Protein AF-A0A7J4U6Y7-F1 (afdb_monomer)

pLDDT: mean 73.58, std 12.71, range [45.5, 94.44]

Structure (mmCIF, N/CA/C/O backbone):
data_AF-A0A7J4U6Y7-F1
#
_entry.id   AF-A0A7J4U6Y7-F1
#
loop_
_atom_site.group_PDB
_atom_site.id
_atom_site.type_symbol
_atom_site.label_atom_id
_atom_site.label_alt_id
_atom_site.label_comp_id
_atom_site.label_asym_id
_atom_site.label_entity_id
_atom_site.label_seq_id
_atom_site.pdbx_PDB_ins_code
_atom_site.Cartn_x
_atom_site.Cartn_y
_atom_site.Cartn_z
_atom_site.occupancy
_atom_site.B_iso_or_equiv
_atom_site.auth_seq_id
_atom_site.auth_comp_id
_atom_site.auth_asym_id
_atom_site.auth_atom_id
_atom_site.pdbx_PDB_model_num
ATOM 1 N N . MET A 1 1 ? -15.737 12.801 11.213 1.00 45.50 1 MET A N 1
ATOM 2 C CA . MET A 1 1 ? -15.424 12.890 9.763 1.00 45.50 1 MET A CA 1
ATOM 3 C C . MET A 1 1 ? -13.942 12.679 9.428 1.00 45.50 1 MET A C 1
ATOM 5 O O . MET A 1 1 ? -13.662 11.810 8.612 1.00 45.50 1 MET A O 1
ATOM 9 N N . ALA A 1 2 ? -12.988 13.369 10.074 1.00 49.12 2 ALA A N 1
ATOM 10 C CA . ALA A 1 2 ? -11.548 13.256 9.760 1.00 49.12 2 ALA A CA 1
ATOM 11 C C . ALA A 1 2 ? -10.949 11.831 9.882 1.00 49.12 2 ALA A C 1
ATOM 13 O O . ALA A 1 2 ? -10.079 11.453 9.102 1.00 49.12 2 ALA A O 1
ATOM 14 N N . SER A 1 3 ? -11.456 11.006 10.810 1.00 60.56 3 SER A N 1
ATOM 15 C CA . SER A 1 3 ? -11.038 9.601 11.003 1.00 60.56 3 SER A CA 1
ATOM 16 C C . SER A 1 3 ? -11.216 8.729 9.747 1.00 60.56 3 SER A C 1
ATOM 18 O O . SER A 1 3 ? -10.324 7.954 9.399 1.00 60.56 3 SER A O 1
ATOM 20 N N . ASN A 1 4 ? -12.329 8.898 9.021 1.00 64.69 4 ASN A N 1
ATOM 21 C CA . ASN A 1 4 ? -12.654 8.066 7.857 1.00 64.69 4 ASN A CA 1
ATOM 22 C C . ASN A 1 4 ? -11.811 8.429 6.629 1.00 64.69 4 ASN A C 1
ATOM 24 O O . ASN A 1 4 ? -11.489 7.553 5.833 1.00 64.69 4 ASN A O 1
ATOM 28 N N . ILE A 1 5 ? -11.434 9.703 6.483 1.00 68.62 5 ILE A N 1
ATOM 29 C CA . ILE A 1 5 ? -10.586 10.170 5.378 1.00 68.62 5 ILE A CA 1
ATOM 30 C C . ILE A 1 5 ? -9.176 9.607 5.539 1.00 68.62 5 ILE A C 1
ATOM 32 O O . ILE A 1 5 ? -8.665 8.978 4.618 1.00 68.62 5 ILE A O 1
ATOM 36 N N . ILE A 1 6 ? -8.588 9.748 6.732 1.00 65.12 6 ILE A N 1
ATOM 37 C CA . ILE A 1 6 ? -7.242 9.237 7.018 1.00 65.12 6 ILE A CA 1
ATOM 38 C C . ILE A 1 6 ? -7.180 7.733 6.738 1.00 65.12 6 ILE A C 1
ATOM 40 O O . ILE A 1 6 ? -6.278 7.281 6.045 1.00 65.12 6 ILE A O 1
ATOM 44 N N . LYS A 1 7 ? -8.166 6.958 7.203 1.00 67.12 7 LYS A N 1
ATOM 45 C CA . LYS A 1 7 ? -8.183 5.499 7.018 1.00 67.12 7 LYS A CA 1
ATOM 46 C C . LYS A 1 7 ? -8.365 5.075 5.547 1.00 67.12 7 LYS A C 1
ATOM 48 O O . LYS A 1 7 ? -7.683 4.149 5.118 1.00 67.12 7 LYS A O 1
ATOM 53 N N . LYS A 1 8 ? -9.183 5.778 4.747 1.00 73.50 8 LYS A N 1
ATOM 54 C CA . LYS A 1 8 ? -9.271 5.559 3.284 1.00 73.50 8 LYS A CA 1
ATOM 55 C C . LYS A 1 8 ? -7.947 5.857 2.581 1.00 73.50 8 LYS A C 1
ATOM 57 O O . LYS A 1 8 ? -7.522 5.077 1.733 1.00 73.50 8 LYS A O 1
ATOM 62 N N . PHE 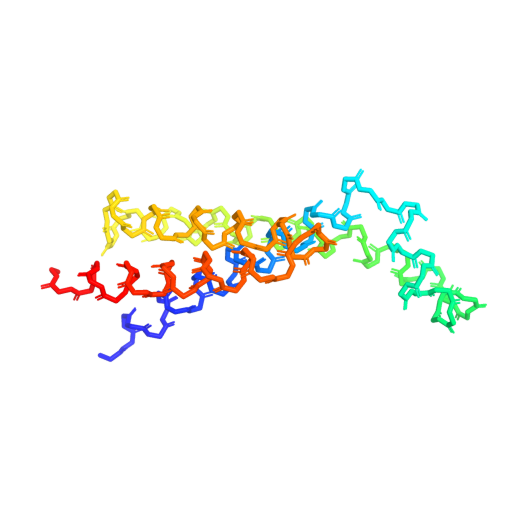A 1 9 ? -7.279 6.941 2.978 1.00 75.25 9 PHE A N 1
ATOM 63 C CA . PHE A 1 9 ? -5.951 7.270 2.472 1.00 75.25 9 PHE A CA 1
ATOM 64 C C . PHE A 1 9 ? -4.946 6.162 2.769 1.00 75.25 9 PHE A C 1
ATOM 66 O O . PHE A 1 9 ? -4.204 5.792 1.871 1.00 75.25 9 PHE A O 1
ATOM 73 N N . VAL A 1 10 ? -4.938 5.574 3.971 1.00 73.25 10 VAL A N 1
ATOM 74 C CA . VAL A 1 10 ? -3.976 4.498 4.262 1.00 73.25 10 VAL A CA 1
ATOM 75 C C . VAL A 1 10 ? -4.259 3.215 3.481 1.00 73.25 10 VAL A C 1
ATOM 77 O O . VAL A 1 10 ? -3.312 2.561 3.066 1.00 73.25 10 VAL A O 1
ATOM 80 N N . ILE A 1 11 ? -5.523 2.854 3.234 1.00 82.12 11 ILE A N 1
ATOM 81 C CA . ILE A 1 11 ? -5.848 1.717 2.348 1.00 82.12 11 ILE A CA 1
ATOM 82 C C . ILE A 1 11 ? -5.316 1.990 0.936 1.00 82.12 11 ILE A C 1
ATOM 84 O O . ILE A 1 11 ? -4.666 1.129 0.347 1.00 82.12 11 ILE A O 1
ATOM 88 N N . GLY A 1 12 ? -5.516 3.212 0.431 1.00 83.25 12 GLY A N 1
ATOM 89 C CA . GLY A 1 12 ? -4.933 3.657 -0.834 1.00 83.25 12 GLY A CA 1
ATOM 90 C C . GLY A 1 12 ? -3.403 3.608 -0.833 1.00 83.25 12 GLY A C 1
ATOM 91 O O . GLY A 1 12 ? -2.813 3.099 -1.779 1.00 83.25 12 GLY A O 1
ATOM 92 N N . PHE A 1 13 ? -2.749 4.052 0.244 1.00 80.94 13 PHE A N 1
ATOM 93 C CA . PHE A 1 13 ? -1.296 3.939 0.392 1.00 80.94 13 PHE A CA 1
ATOM 94 C C . PHE A 1 13 ? -0.838 2.480 0.423 1.00 80.94 13 PHE A C 1
ATOM 96 O O . PHE A 1 13 ? 0.128 2.154 -0.256 1.00 80.94 13 PHE A O 1
ATOM 103 N N . GLY A 1 14 ? -1.531 1.588 1.136 1.00 83.69 14 GLY A N 1
ATOM 104 C CA . GLY A 1 14 ? -1.239 0.153 1.128 1.00 83.69 14 GLY A CA 1
ATOM 105 C C . GLY A 1 14 ? -1.234 -0.400 -0.296 1.00 83.69 14 GLY A C 1
ATOM 106 O O . GLY A 1 14 ? -0.242 -0.981 -0.725 1.00 83.69 14 GLY A O 1
ATOM 107 N N . PHE A 1 15 ? -2.288 -0.111 -1.060 1.00 87.88 15 PHE A N 1
ATOM 108 C CA . PHE A 1 15 ? -2.394 -0.489 -2.469 1.00 87.88 15 PHE A CA 1
ATOM 109 C C . PHE A 1 15 ? -1.276 0.089 -3.343 1.00 87.88 15 PHE A C 1
ATOM 111 O O . PHE A 1 15 ? -0.622 -0.659 -4.065 1.00 87.88 15 PHE A O 1
ATOM 118 N N . LEU A 1 16 ? -0.992 1.388 -3.237 1.00 85.00 16 LEU A N 1
ATOM 119 C CA . LEU A 1 16 ? 0.083 2.029 -4.001 1.00 85.00 16 LEU A CA 1
ATOM 120 C C . LEU A 1 16 ? 1.462 1.433 -3.687 1.00 85.00 16 LEU A C 1
ATOM 122 O O . LEU A 1 16 ? 2.270 1.279 -4.597 1.00 85.00 16 LEU A O 1
ATOM 126 N N . ASN A 1 17 ? 1.727 1.035 -2.439 1.00 82.12 17 ASN A N 1
ATOM 127 C CA . ASN A 1 17 ? 2.969 0.328 -2.102 1.00 82.12 17 ASN A CA 1
ATOM 128 C C . ASN A 1 17 ? 3.022 -1.066 -2.701 1.00 82.12 17 ASN A C 1
ATOM 130 O O . ASN A 1 17 ? 4.089 -1.496 -3.118 1.00 82.12 17 ASN A O 1
ATOM 134 N N . GLY A 1 18 ? 1.887 -1.761 -2.746 1.00 83.00 18 GLY A N 1
ATOM 135 C CA . GLY A 1 18 ? 1.788 -3.040 -3.431 1.00 83.00 18 GLY A CA 1
ATOM 136 C C . GLY A 1 18 ? 2.163 -2.909 -4.904 1.00 83.00 18 GLY A C 1
ATOM 137 O O . GLY A 1 18 ? 3.004 -3.659 -5.387 1.00 83.00 18 GLY A O 1
ATOM 138 N N . ILE A 1 19 ? 1.598 -1.911 -5.595 1.00 83.06 19 ILE A N 1
ATOM 139 C CA . ILE A 1 19 ? 1.931 -1.610 -6.998 1.00 83.06 19 ILE A CA 1
ATOM 140 C C . ILE A 1 19 ? 3.427 -1.341 -7.134 1.00 83.06 19 ILE A C 1
ATOM 142 O O . ILE A 1 19 ? 4.093 -1.897 -8.001 1.00 83.06 19 ILE A O 1
ATOM 146 N N . TRP A 1 20 ? 3.961 -0.499 -6.254 1.00 77.50 20 TRP A N 1
ATOM 147 C CA . TRP A 1 20 ? 5.359 -0.111 -6.303 1.00 77.50 20 TRP A CA 1
ATOM 148 C C . TRP A 1 20 ? 6.313 -1.287 -6.039 1.00 77.50 20 TRP A C 1
ATOM 150 O O . TRP A 1 20 ? 7.365 -1.390 -6.667 1.00 77.50 20 TRP A O 1
ATOM 160 N N . LEU A 1 21 ? 5.932 -2.209 -5.151 1.00 80.56 21 LEU A N 1
ATOM 161 C CA . LEU A 1 21 ? 6.651 -3.456 -4.903 1.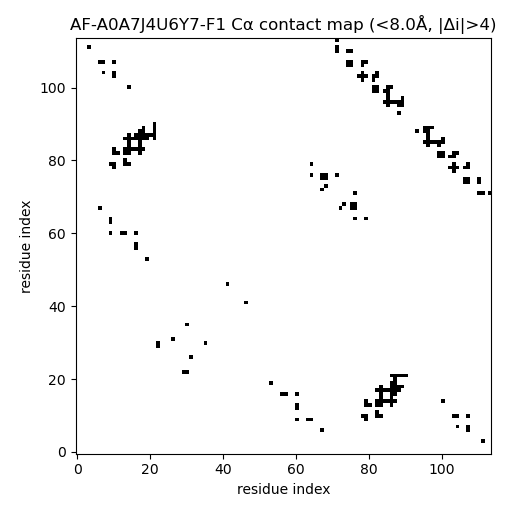00 80.56 21 LEU A CA 1
ATOM 162 C C . LEU A 1 21 ? 6.607 -4.385 -6.122 1.00 80.56 21 LEU A C 1
ATOM 164 O O . LEU A 1 21 ? 7.636 -4.957 -6.469 1.00 80.56 21 LEU A O 1
ATOM 168 N N . ALA A 1 22 ? 5.455 -4.525 -6.782 1.00 76.81 22 ALA A N 1
ATOM 169 C CA . ALA A 1 22 ? 5.350 -5.343 -7.989 1.00 76.81 22 ALA A CA 1
ATOM 170 C C . ALA A 1 22 ? 6.301 -4.844 -9.090 1.00 76.81 22 ALA A C 1
ATOM 172 O O . ALA A 1 22 ? 7.103 -5.627 -9.597 1.00 76.81 22 ALA A O 1
ATOM 173 N N . ILE A 1 23 ? 6.321 -3.526 -9.318 1.00 73.44 23 ILE A N 1
ATOM 174 C CA . ILE A 1 23 ? 7.254 -2.873 -10.250 1.00 73.44 23 ILE A CA 1
ATOM 175 C C . ILE A 1 23 ? 8.715 -3.112 -9.831 1.00 73.44 23 ILE A C 1
ATOM 177 O O . ILE A 1 23 ? 9.584 -3.314 -10.676 1.00 73.44 23 ILE A O 1
ATOM 181 N N . GLY A 1 24 ? 9.008 -3.081 -8.527 1.00 66.19 24 GLY A N 1
ATOM 182 C CA . GLY A 1 24 ? 10.361 -3.261 -7.995 1.00 66.19 24 GLY A CA 1
ATOM 183 C C . GLY A 1 24 ? 10.892 -4.700 -8.031 1.00 66.19 24 GLY A C 1
ATOM 184 O O . GLY A 1 24 ? 12.103 -4.881 -8.119 1.00 66.19 24 GLY A O 1
ATOM 185 N N . ILE A 1 25 ? 10.024 -5.717 -7.961 1.00 64.38 25 ILE A N 1
ATOM 186 C CA . ILE A 1 25 ? 10.415 -7.142 -7.974 1.00 64.38 25 ILE A CA 1
ATOM 187 C C . ILE A 1 25 ? 10.682 -7.644 -9.400 1.00 64.38 25 ILE A C 1
ATOM 189 O O . ILE A 1 25 ? 11.542 -8.503 -9.591 1.00 64.38 25 ILE A O 1
ATOM 193 N N . SER A 1 26 ? 9.974 -7.123 -10.404 1.00 57.59 26 SER A N 1
ATOM 194 C CA . SER A 1 26 ? 10.162 -7.508 -11.812 1.00 57.59 26 SER A CA 1
ATOM 195 C C . SER A 1 26 ? 10.313 -6.280 -12.719 1.00 57.59 26 SER A C 1
ATOM 197 O O . SER A 1 26 ? 9.503 -6.063 -13.622 1.00 57.59 26 SER A O 1
ATOM 199 N N . PRO A 1 27 ? 11.368 -5.468 -12.504 1.00 56.56 27 PRO A N 1
ATOM 200 C CA . PRO A 1 27 ? 11.549 -4.212 -13.220 1.00 56.56 27 PRO A CA 1
ATOM 201 C C . PRO A 1 27 ? 11.732 -4.425 -14.726 1.00 56.56 27 PRO A C 1
ATOM 203 O O . PRO A 1 27 ? 11.267 -3.623 -15.524 1.00 56.56 27 PRO A O 1
ATOM 206 N N . GLU A 1 28 ? 12.380 -5.508 -15.144 1.00 53.91 28 GLU A N 1
ATOM 207 C CA . GLU A 1 28 ? 12.828 -5.681 -16.530 1.00 53.91 28 GLU A CA 1
ATOM 208 C C . GLU A 1 28 ? 11.680 -5.936 -17.519 1.00 53.91 28 GLU A C 1
ATOM 210 O O . GLU A 1 28 ? 11.699 -5.392 -18.618 1.00 53.91 28 GLU A O 1
ATOM 215 N N . GLU A 1 29 ? 10.631 -6.672 -17.147 1.00 55.91 29 GLU A N 1
ATOM 216 C CA . GLU A 1 29 ? 9.503 -6.928 -18.059 1.00 55.91 29 GLU A CA 1
ATOM 217 C C . GLU A 1 29 ? 8.413 -5.845 -17.990 1.00 55.91 29 GLU A C 1
ATOM 219 O O . GLU A 1 29 ? 7.759 -5.547 -18.996 1.00 55.91 29 GLU A O 1
ATOM 224 N N . GLU A 1 30 ? 8.232 -5.218 -16.823 1.00 58.06 30 GLU A N 1
ATOM 225 C CA . GLU A 1 30 ? 7.142 -4.265 -16.573 1.00 58.06 30 GLU A CA 1
ATOM 226 C C . GLU A 1 30 ? 7.544 -2.812 -16.876 1.00 58.06 30 GLU A C 1
ATOM 228 O O . GLU A 1 30 ? 6.763 -2.063 -17.472 1.00 58.06 30 GLU A O 1
ATOM 233 N N . ILE A 1 31 ? 8.786 -2.413 -16.562 1.00 53.97 31 ILE A N 1
ATOM 234 C CA . ILE A 1 31 ? 9.289 -1.061 -16.852 1.00 53.97 31 ILE A CA 1
ATOM 235 C C . ILE A 1 31 ? 9.517 -0.879 -18.350 1.00 53.97 31 ILE A C 1
ATOM 237 O O . ILE A 1 31 ? 9.213 0.180 -18.896 1.00 53.97 31 ILE A O 1
ATOM 241 N N . ILE A 1 32 ? 10.005 -1.911 -19.040 1.00 51.84 32 ILE A N 1
ATOM 242 C CA . ILE A 1 32 ? 10.277 -1.826 -20.476 1.00 51.84 32 ILE A CA 1
ATOM 243 C C . ILE A 1 32 ? 8.968 -1.666 -21.259 1.00 51.84 32 ILE A C 1
ATOM 245 O O . ILE A 1 32 ? 8.908 -0.802 -22.122 1.00 51.84 32 ILE A O 1
ATOM 249 N N . LYS A 1 33 ? 7.881 -2.374 -20.926 1.00 58.78 33 LYS A N 1
ATOM 250 C CA . LYS A 1 33 ? 6.596 -2.218 -21.642 1.00 58.78 33 LYS A CA 1
ATOM 251 C C . LYS A 1 33 ? 5.852 -0.921 -21.324 1.00 58.78 33 LYS A C 1
ATOM 253 O O . LYS A 1 33 ? 5.239 -0.349 -22.221 1.00 58.78 33 LYS A O 1
ATOM 258 N N . PHE A 1 34 ? 5.872 -0.464 -20.070 1.00 56.97 34 PHE A N 1
ATOM 259 C CA . PHE A 1 34 ? 5.102 0.718 -19.663 1.00 56.97 34 PHE A CA 1
ATOM 260 C C . PHE A 1 34 ? 5.870 2.027 -19.865 1.00 56.97 34 PHE A C 1
ATOM 262 O O . PHE A 1 34 ? 5.281 3.068 -20.148 1.00 56.97 34 PHE A O 1
ATOM 269 N N . LEU A 1 35 ? 7.195 1.983 -19.724 1.00 53.31 35 LEU A N 1
ATOM 270 C CA . LEU A 1 35 ? 8.029 3.172 -19.698 1.00 53.31 35 LEU A CA 1
ATOM 271 C C . LEU A 1 35 ? 9.088 3.223 -20.811 1.00 53.31 35 LEU A C 1
ATOM 273 O O . LEU A 1 35 ? 9.778 4.232 -20.861 1.00 53.31 35 LEU A O 1
ATOM 277 N N . GLN A 1 36 ? 9.215 2.265 -21.746 1.00 53.25 36 GLN A N 1
ATOM 278 C CA . GLN A 1 36 ? 10.101 2.432 -22.925 1.00 53.25 36 GLN A CA 1
ATOM 279 C C . GLN A 1 36 ? 9.954 3.784 -23.641 1.00 53.25 36 GLN A C 1
ATOM 281 O O . GLN A 1 36 ? 10.978 4.433 -23.858 1.00 53.25 36 GLN A O 1
ATOM 286 N N . PRO A 1 37 ? 8.735 4.253 -23.986 1.00 57.22 37 PRO A N 1
ATOM 287 C CA . PRO A 1 37 ? 8.587 5.532 -24.683 1.00 57.22 37 PRO A CA 1
ATOM 288 C C . PRO A 1 37 ? 8.860 6.745 -23.778 1.00 57.22 37 PRO A C 1
ATOM 290 O O . PRO A 1 37 ? 9.062 7.850 -24.274 1.00 57.22 37 PRO A O 1
ATOM 293 N N . ILE A 1 38 ? 8.879 6.553 -22.455 1.00 56.34 38 ILE A N 1
ATOM 294 C CA . ILE A 1 38 ? 9.126 7.605 -21.463 1.00 56.34 38 ILE A CA 1
ATOM 295 C C . ILE A 1 38 ? 10.627 7.654 -21.115 1.00 56.34 38 ILE A C 1
ATOM 297 O O . ILE A 1 38 ? 11.214 8.731 -21.077 1.00 56.34 38 ILE A O 1
ATOM 301 N N . PHE A 1 39 ? 11.280 6.501 -20.927 1.00 53.88 39 PHE A N 1
ATOM 302 C CA . PHE A 1 39 ? 12.685 6.372 -20.526 1.00 53.88 39 PHE A CA 1
ATOM 303 C C . PHE A 1 39 ? 13.692 6.647 -21.631 1.00 53.88 39 PHE A C 1
ATOM 305 O O . PHE A 1 39 ? 14.813 7.033 -21.303 1.00 53.88 39 PHE A O 1
ATOM 312 N N . SER A 1 40 ? 13.320 6.531 -22.909 1.00 57.38 40 SER A N 1
ATOM 313 C CA . SER A 1 40 ? 14.219 6.907 -24.008 1.00 57.38 40 SER A CA 1
ATOM 314 C C . SER A 1 40 ? 14.625 8.389 -23.971 1.00 57.38 40 SER A C 1
ATOM 316 O O . SER A 1 40 ? 15.619 8.754 -24.586 1.00 57.38 40 SER A O 1
ATOM 318 N N . ASN A 1 41 ? 13.902 9.223 -23.207 1.00 58.09 41 ASN A N 1
ATOM 319 C CA . ASN A 1 41 ? 14.168 10.653 -23.021 1.00 58.09 41 ASN A CA 1
ATOM 320 C C . ASN A 1 41 ? 14.502 11.047 -21.566 1.00 58.09 41 ASN A C 1
ATOM 322 O O . ASN A 1 41 ? 14.554 12.235 -21.242 1.00 58.09 41 ASN A O 1
ATOM 326 N N . ILE A 1 42 ? 14.702 10.086 -20.656 1.00 58.22 42 ILE A N 1
ATOM 327 C CA . ILE A 1 42 ? 14.806 10.385 -19.223 1.00 58.22 42 ILE A CA 1
ATOM 328 C C . ILE A 1 42 ? 16.218 10.833 -18.812 1.00 58.22 42 ILE A C 1
ATOM 330 O O . ILE A 1 42 ? 17.185 10.075 -18.811 1.00 58.22 42 ILE A O 1
ATOM 334 N N . HIS A 1 43 ? 16.293 12.097 -18.392 1.00 62.97 43 HIS A N 1
ATOM 335 C CA . HIS A 1 43 ? 17.453 12.752 -17.788 1.00 62.97 43 HIS A CA 1
ATOM 336 C C . HIS A 1 43 ? 17.850 12.097 -16.445 1.00 62.97 43 HIS A C 1
ATOM 338 O O . HIS A 1 43 ? 16.988 11.642 -15.693 1.00 62.97 43 HIS A O 1
ATOM 344 N N . SER A 1 44 ? 19.146 12.110 -16.100 1.00 65.38 44 SER A N 1
ATOM 345 C CA . SER A 1 44 ? 19.744 11.467 -14.903 1.00 65.38 44 SER A CA 1
ATOM 346 C C . SER A 1 44 ? 18.973 11.689 -13.582 1.00 65.38 44 SER A C 1
ATOM 348 O O . SER A 1 44 ? 18.870 10.792 -12.749 1.00 65.38 44 SER A O 1
ATOM 350 N N . VAL A 1 45 ? 18.337 12.852 -13.422 1.00 63.66 45 VAL A N 1
ATOM 351 C CA . VAL A 1 45 ? 17.543 13.233 -12.238 1.00 63.66 45 VAL A CA 1
ATOM 352 C C . VAL A 1 45 ? 16.330 12.320 -12.002 1.00 63.66 45 VAL A C 1
ATOM 354 O O . VAL A 1 45 ? 16.022 11.982 -10.859 1.00 63.66 45 VAL A O 1
ATOM 357 N N . LEU A 1 46 ? 15.652 11.878 -13.063 1.00 63.34 46 LEU A N 1
ATOM 358 C CA . LEU A 1 46 ? 14.469 11.015 -12.957 1.00 63.34 46 LEU A CA 1
ATOM 359 C C . LEU A 1 46 ? 14.848 9.598 -12.503 1.00 63.34 46 LEU A C 1
ATOM 361 O O . LEU A 1 46 ? 14.100 8.991 -11.742 1.00 63.34 46 LEU A O 1
ATOM 365 N N . LYS A 1 47 ? 16.046 9.111 -12.860 1.00 64.44 47 LYS A N 1
ATOM 366 C CA . LYS A 1 47 ? 16.600 7.850 -12.332 1.00 64.44 47 LYS A CA 1
ATOM 367 C C . LYS A 1 47 ? 16.725 7.890 -10.809 1.00 64.44 47 LYS A C 1
ATOM 369 O O . LYS A 1 47 ? 16.277 6.972 -10.130 1.00 64.44 47 LYS A O 1
ATOM 374 N N . THR A 1 48 ? 17.279 8.973 -10.270 1.00 66.50 48 THR A N 1
ATOM 375 C CA . THR A 1 48 ? 17.428 9.157 -8.821 1.00 66.50 48 THR A CA 1
ATOM 376 C C . THR A 1 48 ? 16.069 9.270 -8.130 1.00 66.50 48 THR A C 1
ATOM 378 O O . THR A 1 48 ? 15.862 8.705 -7.056 1.00 66.50 48 THR A O 1
ATOM 381 N N . LEU A 1 49 ? 15.108 9.940 -8.771 1.00 65.69 49 LEU A N 1
ATOM 382 C CA . LEU A 1 49 ? 13.748 10.085 -8.254 1.00 65.69 49 LEU A CA 1
ATOM 383 C C . LEU A 1 49 ? 13.036 8.728 -8.142 1.00 65.69 49 LEU A C 1
ATOM 385 O O . LEU A 1 49 ? 12.404 8.457 -7.127 1.00 65.69 49 LEU A O 1
ATOM 389 N N . PHE A 1 50 ? 13.222 7.836 -9.117 1.00 66.44 50 PHE A N 1
ATOM 390 C CA . PHE A 1 50 ? 12.691 6.469 -9.080 1.00 66.44 50 PHE A CA 1
ATOM 391 C C . PHE A 1 50 ? 13.308 5.580 -7.990 1.00 66.44 50 PHE A C 1
ATOM 393 O O . PHE A 1 50 ? 12.699 4.577 -7.636 1.00 66.44 50 PHE A O 1
ATOM 400 N N . ILE A 1 51 ? 14.469 5.938 -7.434 1.00 69.31 51 ILE A N 1
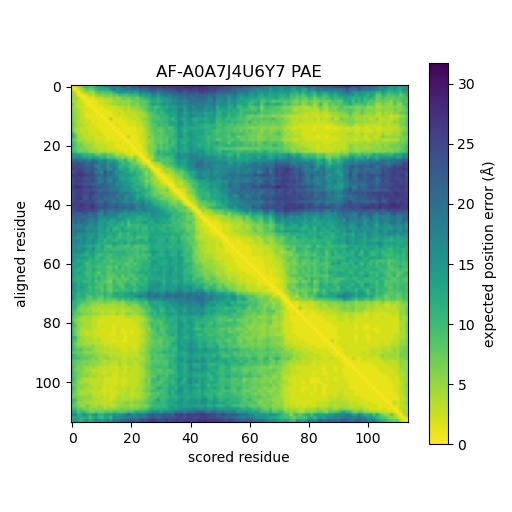ATOM 401 C CA . ILE A 1 51 ? 15.105 5.220 -6.313 1.00 69.31 51 ILE A CA 1
ATOM 402 C C . ILE A 1 51 ? 14.645 5.793 -4.960 1.00 69.31 51 ILE A C 1
ATOM 404 O O . ILE A 1 51 ? 14.368 5.052 -4.015 1.00 69.31 51 ILE A O 1
ATOM 408 N N . ILE A 1 52 ? 14.537 7.120 -4.862 1.00 70.31 52 ILE A N 1
ATOM 409 C CA . ILE A 1 52 ? 14.222 7.827 -3.609 1.00 70.31 52 ILE A CA 1
ATOM 410 C C . ILE A 1 52 ? 12.716 7.815 -3.300 1.00 70.31 52 ILE A C 1
ATOM 412 O O . ILE A 1 52 ? 12.303 7.703 -2.146 1.00 70.31 52 ILE A O 1
ATOM 416 N N . LEU A 1 53 ? 11.871 7.923 -4.324 1.00 71.31 53 LEU A N 1
ATOM 417 C CA . LEU A 1 53 ? 10.419 7.910 -4.166 1.00 71.31 53 LEU A CA 1
ATOM 418 C C . LEU A 1 53 ? 9.888 6.605 -3.522 1.00 71.31 53 LEU A C 1
ATOM 420 O O . LEU A 1 53 ? 9.130 6.720 -2.556 1.00 71.31 53 LEU A O 1
ATOM 424 N N . PRO A 1 54 ? 10.306 5.388 -3.943 1.00 67.88 54 PRO A N 1
ATOM 425 C CA . PRO A 1 54 ? 9.930 4.131 -3.286 1.00 67.88 54 PRO A CA 1
ATOM 426 C C . PRO A 1 54 ? 10.204 4.131 -1.790 1.00 67.88 54 PRO A C 1
ATOM 428 O O . PRO A 1 54 ? 9.365 3.736 -0.985 1.00 67.88 54 PRO A O 1
ATOM 431 N N . THR A 1 55 ? 11.406 4.567 -1.418 1.00 73.44 55 THR A N 1
ATOM 432 C CA . THR A 1 55 ? 11.891 4.508 -0.041 1.00 73.44 55 THR A CA 1
ATOM 433 C C . THR A 1 55 ? 11.120 5.485 0.837 1.00 73.44 55 THR A C 1
ATOM 435 O O . THR A 1 55 ? 10.682 5.111 1.925 1.00 73.44 55 THR A O 1
ATOM 438 N N . LEU A 1 56 ? 10.845 6.694 0.339 1.00 75.00 56 LEU A N 1
ATOM 439 C CA . LEU A 1 56 ? 9.965 7.655 1.009 1.00 75.00 56 LEU A CA 1
ATOM 440 C C . LEU A 1 56 ? 8.541 7.120 1.188 1.00 75.00 56 LEU A C 1
ATOM 442 O O . LEU A 1 56 ? 7.987 7.202 2.287 1.00 75.00 56 LEU A O 1
ATOM 446 N N . ILE A 1 57 ? 7.954 6.549 0.133 1.00 73.94 57 ILE A N 1
ATOM 447 C CA . ILE A 1 57 ? 6.602 5.981 0.183 1.00 73.94 57 ILE A CA 1
ATOM 448 C C . ILE A 1 57 ? 6.556 4.824 1.191 1.00 73.94 57 ILE A C 1
ATOM 450 O O . ILE A 1 57 ? 5.649 4.781 2.025 1.00 73.94 57 ILE A O 1
ATOM 454 N N . MET A 1 58 ? 7.562 3.948 1.211 1.00 70.81 58 MET A N 1
ATOM 455 C CA . MET A 1 58 ? 7.640 2.839 2.163 1.00 70.81 58 MET A CA 1
ATOM 456 C C . MET A 1 58 ? 7.683 3.341 3.615 1.00 70.81 58 MET A C 1
ATOM 458 O O . MET A 1 58 ? 6.914 2.867 4.454 1.00 70.81 58 MET A O 1
ATOM 462 N N . ILE A 1 59 ? 8.503 4.357 3.914 1.00 78.12 59 ILE A N 1
ATOM 463 C CA . ILE A 1 59 ? 8.593 4.962 5.256 1.00 78.12 59 ILE A CA 1
ATOM 464 C C . ILE A 1 59 ? 7.240 5.541 5.693 1.00 78.12 59 ILE A C 1
ATOM 466 O O . ILE A 1 59 ? 6.773 5.271 6.803 1.00 78.12 59 ILE A O 1
ATOM 470 N N . ILE A 1 60 ? 6.568 6.295 4.817 1.00 78.06 60 ILE A N 1
ATOM 471 C CA . ILE A 1 60 ? 5.232 6.856 5.089 1.00 78.06 60 ILE A CA 1
ATOM 472 C C . ILE A 1 60 ? 4.224 5.737 5.390 1.00 78.06 60 ILE A C 1
ATOM 474 O O . ILE A 1 60 ? 3.346 5.878 6.247 1.00 78.06 60 ILE A O 1
ATOM 478 N N . THR A 1 61 ? 4.370 4.597 4.731 1.00 70.25 61 THR A N 1
ATOM 479 C CA . THR A 1 61 ? 3.456 3.455 4.853 1.00 70.25 61 THR A CA 1
ATOM 480 C C . THR A 1 61 ? 3.626 2.733 6.176 1.00 70.25 61 THR A C 1
ATOM 482 O O . THR A 1 61 ? 2.644 2.437 6.851 1.00 70.25 61 THR A O 1
ATOM 485 N N . VAL A 1 62 ? 4.869 2.555 6.623 1.00 77.25 62 VAL A N 1
ATOM 486 C CA . VAL A 1 62 ? 5.165 2.033 7.963 1.00 77.25 62 VAL A CA 1
ATOM 487 C C . VAL A 1 62 ? 4.599 2.964 9.042 1.00 77.25 62 VAL A C 1
ATOM 489 O O . VAL A 1 62 ? 3.902 2.516 9.955 1.00 77.25 62 VAL A O 1
ATOM 492 N N . LEU A 1 63 ? 4.813 4.278 8.920 1.00 77.94 63 LEU A N 1
ATOM 493 C CA . LEU A 1 63 ? 4.300 5.256 9.888 1.00 77.94 63 LEU A CA 1
ATOM 494 C C . LEU A 1 63 ? 2.764 5.299 9.930 1.00 77.94 63 LEU A C 1
ATOM 496 O O . LEU A 1 63 ? 2.166 5.452 11.002 1.00 77.94 63 LEU A O 1
ATOM 500 N N . THR A 1 64 ? 2.106 5.169 8.778 1.00 70.06 64 THR A N 1
ATOM 501 C CA . THR A 1 64 ? 0.638 5.138 8.696 1.00 70.06 64 THR A CA 1
ATOM 502 C C . THR A 1 64 ? 0.059 3.832 9.236 1.00 70.06 64 THR A C 1
ATOM 504 O O . THR A 1 64 ? -0.937 3.889 9.959 1.00 70.06 64 THR A O 1
ATOM 507 N N . LEU A 1 65 ? 0.713 2.688 9.011 1.00 67.94 65 LEU A N 1
ATOM 508 C CA . LEU A 1 65 ? 0.368 1.406 9.637 1.00 67.94 65 LEU A CA 1
ATOM 509 C C . LEU A 1 65 ? 0.402 1.487 11.165 1.00 67.94 65 LEU A C 1
ATOM 511 O O . LEU A 1 65 ? -0.561 1.085 11.816 1.00 67.94 65 LEU A O 1
ATOM 515 N N . ILE A 1 66 ? 1.448 2.083 11.744 1.00 74.06 66 ILE A N 1
ATOM 516 C CA . ILE A 1 66 ? 1.563 2.260 13.202 1.00 74.06 66 ILE A CA 1
ATOM 517 C C . ILE A 1 66 ? 0.415 3.129 13.740 1.00 74.06 66 ILE A C 1
ATOM 519 O O . ILE A 1 66 ? -0.204 2.803 14.758 1.00 74.06 66 ILE A O 1
ATOM 523 N N . LYS A 1 67 ? 0.086 4.232 13.052 1.00 68.25 67 LYS A N 1
ATOM 524 C CA . LYS A 1 67 ? -1.045 5.099 13.429 1.00 68.25 67 LYS A CA 1
ATOM 525 C C . LYS A 1 67 ? -2.392 4.380 13.320 1.00 68.25 67 LYS A C 1
ATOM 527 O O . LYS A 1 67 ? -3.266 4.621 14.154 1.00 68.25 67 LYS A O 1
ATOM 532 N N . ILE A 1 68 ? -2.569 3.507 12.327 1.00 64.69 68 ILE A N 1
ATOM 533 C CA . ILE A 1 68 ? -3.786 2.700 12.174 1.00 64.69 68 ILE A CA 1
ATOM 534 C C . ILE A 1 68 ? -3.889 1.633 13.238 1.00 64.69 68 ILE A C 1
ATOM 536 O O . ILE A 1 68 ? -4.962 1.493 13.815 1.00 64.69 68 ILE A O 1
ATOM 540 N N . TYR A 1 69 ? -2.806 0.927 13.541 1.00 66.00 69 TYR A N 1
ATOM 541 C CA . TYR A 1 69 ? -2.819 -0.101 14.572 1.00 66.00 69 TYR A CA 1
ATOM 542 C C . TYR A 1 69 ? -3.312 0.471 15.910 1.00 66.00 69 TYR A C 1
ATOM 544 O O . TYR A 1 69 ? -4.196 -0.099 16.545 1.00 66.00 69 TYR A O 1
ATOM 552 N N . LYS A 1 70 ? -2.868 1.687 16.258 1.00 68.69 70 LYS A N 1
ATOM 553 C CA . LYS A 1 70 ? -3.335 2.415 17.450 1.00 68.69 70 LYS A CA 1
ATOM 554 C C . LYS A 1 70 ? -4.807 2.869 17.404 1.00 68.69 70 LYS A C 1
ATOM 556 O O . LYS A 1 70 ? -5.372 3.120 18.460 1.00 68.69 70 LYS A O 1
ATOM 561 N N . LYS A 1 71 ? -5.429 3.017 16.224 1.00 65.62 71 LYS A N 1
ATOM 562 C CA . LYS A 1 71 ? -6.787 3.596 16.043 1.00 65.62 71 LYS A CA 1
ATOM 563 C C . LYS A 1 71 ? -7.845 2.660 15.437 1.00 65.62 71 LYS A C 1
ATOM 565 O O . LYS A 1 71 ? -9.009 3.042 15.349 1.00 65.62 71 LYS A O 1
ATOM 570 N N . GLY A 1 72 ? -7.458 1.508 14.907 1.00 63.22 72 GLY A N 1
ATOM 571 C CA . GLY A 1 72 ? -8.339 0.552 14.224 1.00 63.22 72 GLY A CA 1
ATOM 572 C C . GLY A 1 72 ? -8.096 -0.901 14.629 1.00 63.22 72 GLY A C 1
ATOM 573 O O . GLY A 1 72 ? -8.852 -1.776 14.214 1.00 63.22 72 GLY A O 1
ATOM 574 N N . GLY A 1 73 ? -7.067 -1.161 15.443 1.00 75.06 73 GLY A N 1
ATOM 575 C CA . GLY A 1 73 ? -6.708 -2.503 15.887 1.00 75.06 73 GLY A CA 1
ATOM 576 C C . GLY A 1 73 ? -6.339 -3.444 14.736 1.00 75.06 73 GLY A C 1
ATOM 577 O O . GLY A 1 73 ? -6.064 -3.018 13.613 1.00 75.06 73 GLY A O 1
ATOM 578 N N . LEU A 1 74 ? -6.365 -4.745 15.032 1.00 75.94 74 LEU A N 1
ATOM 579 C CA . LEU A 1 74 ? -5.973 -5.828 14.120 1.00 75.94 74 LEU A CA 1
ATOM 580 C C . LEU A 1 74 ? -6.769 -5.857 12.803 1.00 75.94 74 LEU A C 1
ATOM 582 O O . LEU A 1 74 ? -6.208 -6.157 11.748 1.00 75.94 74 LEU A O 1
ATOM 586 N N . ILE A 1 75 ? -8.058 -5.504 12.845 1.00 78.12 75 ILE A N 1
ATOM 587 C CA . ILE A 1 75 ? -8.951 -5.543 11.675 1.00 78.12 75 ILE A CA 1
ATOM 588 C C . ILE A 1 75 ? -8.567 -4.446 10.672 1.00 78.12 75 ILE A C 1
ATOM 590 O O . ILE A 1 75 ? -8.473 -4.704 9.471 1.00 78.12 75 ILE A O 1
ATOM 594 N N . GLY A 1 76 ? -8.273 -3.238 11.163 1.00 77.50 76 GLY A N 1
ATOM 595 C CA . GLY A 1 76 ? -7.824 -2.127 10.327 1.00 77.50 76 GLY A CA 1
ATOM 596 C C . GLY A 1 76 ? -6.467 -2.392 9.674 1.00 77.50 76 GLY A C 1
ATOM 597 O O . GLY A 1 76 ? -6.292 -2.099 8.494 1.00 77.50 76 GLY A O 1
ATOM 598 N N . SER A 1 77 ? -5.521 -2.997 10.399 1.00 78.62 77 SER A N 1
ATOM 599 C CA . SER A 1 77 ? -4.243 -3.425 9.811 1.00 78.62 77 SER A CA 1
ATOM 600 C C . SER A 1 77 ? -4.420 -4.527 8.765 1.00 78.62 77 SER A C 1
ATOM 602 O O . SER A 1 77 ? -3.760 -4.483 7.730 1.00 78.62 77 SER A O 1
ATOM 604 N N . GLY A 1 78 ? -5.352 -5.464 8.980 1.00 83.50 78 GLY A N 1
ATOM 605 C CA . GLY A 1 78 ? -5.676 -6.507 8.004 1.00 83.50 78 GLY A CA 1
ATOM 606 C C . GLY A 1 78 ? -6.157 -5.931 6.670 1.00 83.50 78 GLY A C 1
ATOM 607 O O . GLY A 1 78 ? -5.675 -6.342 5.619 1.00 83.50 78 GLY A O 1
ATOM 608 N N . ALA A 1 79 ? -7.021 -4.911 6.700 1.00 86.94 79 ALA A N 1
ATOM 609 C CA . ALA A 1 79 ? -7.467 -4.219 5.487 1.00 86.94 79 ALA A CA 1
ATOM 610 C C . ALA A 1 79 ? -6.301 -3.605 4.690 1.00 86.94 79 ALA A C 1
ATOM 612 O O . ALA A 1 79 ? -6.282 -3.684 3.465 1.00 86.94 79 ALA A O 1
ATOM 613 N N . VAL A 1 80 ? -5.307 -3.027 5.374 1.00 84.69 80 VAL A N 1
ATOM 614 C CA . VAL A 1 80 ? -4.127 -2.431 4.723 1.00 84.69 80 VAL A CA 1
ATOM 615 C C . VAL A 1 80 ? -3.248 -3.500 4.073 1.00 84.69 80 VAL A C 1
ATOM 617 O O . VAL A 1 80 ? -2.782 -3.297 2.955 1.00 84.69 80 VAL A O 1
ATOM 620 N N . VAL A 1 81 ? -3.062 -4.651 4.724 1.00 86.56 81 VAL A N 1
ATOM 621 C CA . VAL A 1 81 ? -2.310 -5.780 4.149 1.00 86.56 81 VAL A CA 1
ATOM 622 C C . VAL A 1 81 ? -3.016 -6.335 2.913 1.00 86.56 81 VAL A C 1
ATOM 624 O O . VAL A 1 81 ? -2.373 -6.567 1.895 1.00 86.56 81 VAL A O 1
ATOM 627 N N . ILE A 1 82 ? -4.341 -6.492 2.959 1.00 90.06 82 ILE A N 1
ATOM 628 C CA . ILE A 1 82 ? -5.118 -6.955 1.801 1.00 90.06 82 ILE A CA 1
ATOM 629 C C . ILE A 1 82 ? -5.021 -5.942 0.651 1.00 90.06 82 ILE A C 1
ATOM 631 O O . ILE A 1 82 ? -4.833 -6.341 -0.495 1.00 90.06 82 ILE A O 1
ATOM 635 N N . ALA A 1 83 ? -5.073 -4.639 0.945 1.00 91.00 83 ALA A N 1
ATOM 636 C CA . ALA A 1 83 ? -4.875 -3.596 -0.060 1.00 91.00 83 ALA A CA 1
ATOM 637 C C . ALA A 1 83 ? -3.470 -3.652 -0.676 1.00 91.00 8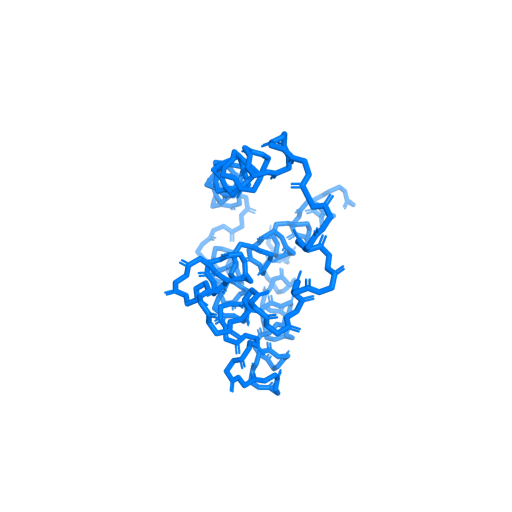3 ALA A C 1
ATOM 639 O O . ALA A 1 83 ? -3.322 -3.540 -1.888 1.00 91.00 83 ALA A O 1
ATOM 640 N N . PHE A 1 84 ? -2.442 -3.882 0.141 1.00 89.25 84 PHE A N 1
ATOM 641 C CA . PHE A 1 84 ? -1.074 -4.079 -0.329 1.00 89.25 84 PHE A CA 1
ATOM 642 C C . PHE A 1 84 ? -0.943 -5.295 -1.251 1.00 89.25 84 PHE A C 1
ATOM 644 O O . PHE A 1 84 ? -0.386 -5.180 -2.339 1.00 89.25 84 PHE A O 1
ATOM 651 N N . LEU A 1 85 ? -1.522 -6.437 -0.877 1.00 89.44 85 LEU A N 1
ATOM 652 C CA . LEU A 1 85 ? -1.536 -7.628 -1.730 1.00 89.44 85 LEU A CA 1
ATOM 653 C C . LEU A 1 85 ? -2.294 -7.389 -3.039 1.00 89.44 85 LEU A C 1
ATOM 655 O O . LEU A 1 85 ? -1.850 -7.843 -4.091 1.00 89.44 85 LEU A O 1
ATOM 659 N N . ALA A 1 86 ? -3.397 -6.636 -2.994 1.00 92.88 86 ALA A N 1
ATOM 660 C CA . ALA A 1 86 ? -4.117 -6.224 -4.193 1.00 92.88 86 ALA A CA 1
ATOM 661 C C . ALA A 1 86 ? -3.201 -5.441 -5.144 1.00 92.88 86 ALA A C 1
ATOM 663 O O . ALA A 1 86 ? -3.139 -5.757 -6.330 1.00 92.88 86 ALA A O 1
ATOM 664 N N . GLY A 1 87 ? -2.446 -4.469 -4.628 1.00 88.00 87 GLY A N 1
ATOM 665 C CA . GLY A 1 87 ? -1.491 -3.704 -5.428 1.00 88.00 8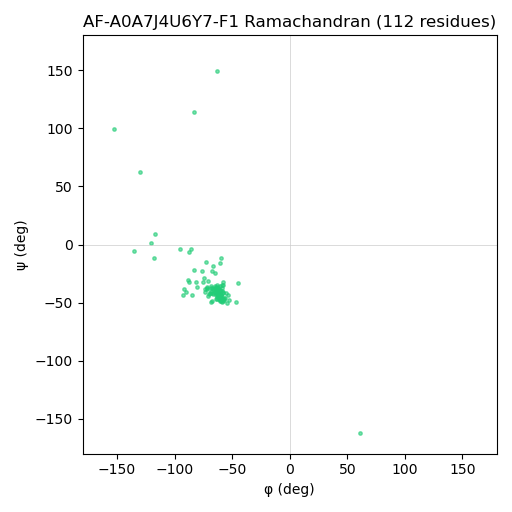7 GLY A CA 1
ATOM 666 C C . GLY A 1 87 ? -0.374 -4.577 -5.997 1.00 88.00 87 GLY A C 1
ATOM 667 O O . GLY A 1 87 ? -0.058 -4.473 -7.176 1.00 88.00 87 GLY A O 1
ATOM 668 N N . ALA A 1 88 ? 0.167 -5.491 -5.188 1.00 86.00 88 ALA A N 1
ATOM 669 C CA . ALA A 1 88 ? 1.248 -6.387 -5.600 1.00 86.00 88 ALA A CA 1
ATOM 670 C C . ALA A 1 88 ? 0.833 -7.376 -6.705 1.00 86.00 88 ALA A C 1
ATOM 672 O O . ALA A 1 88 ? 1.669 -7.869 -7.458 1.00 86.00 88 ALA A O 1
ATOM 673 N N . LEU A 1 89 ? -0.463 -7.677 -6.808 1.00 88.50 89 LEU A N 1
ATOM 674 C CA . LEU A 1 89 ? -1.017 -8.604 -7.794 1.00 88.50 89 LEU A CA 1
ATOM 675 C C . LEU A 1 89 ? -1.551 -7.924 -9.057 1.00 88.50 89 LEU A C 1
ATOM 677 O O . LEU A 1 89 ? -1.964 -8.636 -9.975 1.00 88.50 89 LEU A O 1
ATOM 681 N N . ILE A 1 90 ? -1.551 -6.589 -9.135 1.00 87.19 90 ILE A N 1
ATOM 682 C CA . ILE A 1 90 ? -2.253 -5.861 -10.203 1.00 87.19 90 ILE A CA 1
ATOM 683 C C . ILE A 1 90 ? -1.769 -6.233 -11.609 1.00 87.19 90 ILE A C 1
ATOM 685 O O . ILE A 1 90 ? -2.587 -6.370 -12.516 1.00 87.19 90 ILE A O 1
ATOM 689 N N . PHE A 1 91 ? -0.464 -6.470 -11.767 1.00 81.00 91 PHE A N 1
ATOM 690 C CA . PHE A 1 91 ? 0.148 -6.819 -13.049 1.00 81.00 91 PHE A CA 1
ATOM 691 C C . PHE A 1 91 ? 0.038 -8.313 -13.384 1.00 81.00 91 PHE A C 1
ATOM 693 O O . PHE A 1 91 ? 0.056 -8.679 -14.556 1.00 81.00 91 PHE A O 1
ATOM 700 N N . LYS A 1 92 ? -0.151 -9.184 -12.380 1.00 84.88 92 LYS A N 1
ATOM 701 C CA . LYS A 1 92 ? -0.330 -10.633 -12.587 1.00 84.88 92 LYS A CA 1
ATOM 702 C C . LYS A 1 92 ? -1.775 -11.009 -12.894 1.00 84.88 92 LYS A C 1
ATOM 704 O O . LYS A 1 92 ? -2.029 -11.851 -13.749 1.00 84.88 92 LYS A O 1
ATOM 709 N N . ASN A 1 93 ? -2.728 -10.437 -12.160 1.00 87.38 93 ASN A N 1
ATOM 710 C CA . ASN A 1 93 ? -4.149 -10.710 -12.338 1.00 87.38 93 ASN A CA 1
ATOM 711 C C . ASN A 1 93 ? -4.979 -9.503 -11.889 1.00 87.38 93 ASN A C 1
ATOM 713 O O . ASN A 1 93 ? -5.270 -9.322 -10.703 1.00 87.38 93 ASN A O 1
ATOM 717 N N . ILE A 1 94 ? -5.395 -8.699 -12.868 1.00 88.44 94 ILE A N 1
ATOM 718 C CA . ILE A 1 94 ? -6.109 -7.446 -12.622 1.00 88.44 94 ILE A CA 1
ATOM 719 C C . ILE A 1 94 ? -7.451 -7.683 -11.917 1.00 88.44 94 ILE A C 1
ATOM 721 O O . ILE A 1 94 ? -7.825 -6.927 -11.025 1.00 88.44 94 ILE A O 1
ATOM 725 N N . ILE A 1 95 ? -8.150 -8.771 -12.255 1.00 91.44 95 ILE A N 1
ATOM 726 C CA . ILE A 1 95 ? -9.457 -9.101 -11.677 1.00 91.44 95 ILE A CA 1
ATOM 727 C C . ILE A 1 95 ? -9.287 -9.448 -10.197 1.00 91.44 95 ILE A C 1
ATOM 729 O O . ILE A 1 95 ? -9.987 -8.896 -9.350 1.00 91.44 95 ILE A O 1
ATOM 733 N N . ALA A 1 96 ? -8.322 -10.313 -9.870 1.00 90.44 96 ALA A N 1
ATOM 734 C CA . ALA A 1 96 ? -8.027 -10.672 -8.485 1.00 90.44 96 ALA A CA 1
ATOM 735 C C . ALA A 1 96 ? -7.597 -9.448 -7.658 1.00 90.44 96 ALA A C 1
ATOM 737 O O . ALA A 1 96 ? -8.042 -9.288 -6.522 1.00 90.44 96 ALA A O 1
ATOM 738 N N . SER A 1 97 ? -6.790 -8.558 -8.244 1.00 91.50 97 SER A N 1
ATOM 739 C CA . SER A 1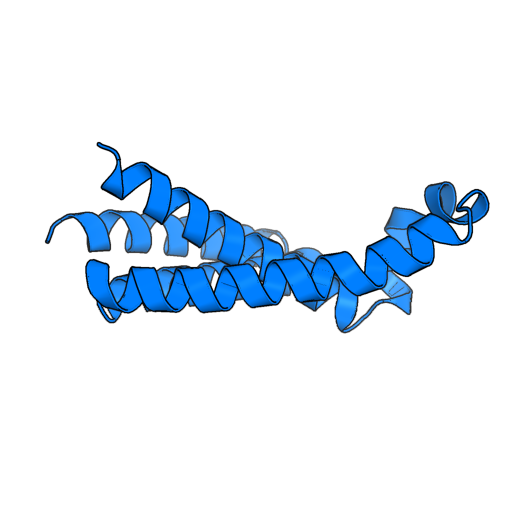 97 ? -6.395 -7.288 -7.626 1.00 91.50 97 SER A CA 1
ATOM 740 C C . SER A 1 97 ? -7.607 -6.412 -7.293 1.00 91.50 97 SER A C 1
ATOM 742 O O . SER A 1 97 ? -7.762 -5.986 -6.148 1.00 91.50 97 SER A O 1
ATOM 744 N N . PHE A 1 98 ? -8.527 -6.215 -8.241 1.00 92.44 98 PHE A N 1
ATOM 745 C CA . PHE A 1 98 ? -9.750 -5.443 -8.005 1.00 92.44 98 PHE A CA 1
ATOM 746 C C . PHE A 1 98 ? -10.645 -6.064 -6.928 1.00 92.44 98 PHE A C 1
ATOM 748 O O . PHE A 1 98 ? -11.133 -5.349 -6.052 1.00 92.44 98 PHE A O 1
ATOM 755 N N . VAL A 1 99 ? -10.829 -7.387 -6.948 1.00 94.44 99 VAL A N 1
ATOM 756 C CA . VAL A 1 99 ? -11.611 -8.100 -5.924 1.00 94.44 99 VAL A CA 1
ATOM 757 C C . VAL A 1 99 ? -10.996 -7.899 -4.538 1.00 94.44 99 VAL A C 1
ATOM 759 O O . VAL A 1 99 ? -11.701 -7.530 -3.598 1.00 94.44 99 VAL A O 1
ATOM 762 N N . LEU A 1 100 ? -9.678 -8.068 -4.406 1.00 92.38 100 LEU A N 1
ATOM 763 C CA . LEU A 1 100 ? -8.972 -7.852 -3.142 1.00 92.38 100 LEU A CA 1
ATOM 764 C C . LEU A 1 100 ? -9.060 -6.397 -2.672 1.00 92.38 100 LEU A C 1
ATOM 766 O O . LEU A 1 100 ? -9.234 -6.156 -1.479 1.00 92.38 100 LEU A O 1
ATOM 770 N N . LEU A 1 101 ? -9.003 -5.425 -3.584 1.00 91.81 101 LEU A N 1
ATOM 771 C CA . LEU A 1 101 ? -9.143 -4.010 -3.245 1.00 91.81 101 LEU A CA 1
ATOM 772 C C . LEU A 1 101 ? -10.547 -3.686 -2.711 1.00 91.81 101 LEU A C 1
ATOM 774 O O . LEU A 1 101 ? -10.679 -2.962 -1.723 1.00 91.81 101 LEU A O 1
ATOM 778 N N . ILE A 1 102 ? -11.595 -4.255 -3.316 1.00 92.12 102 ILE A N 1
ATOM 779 C CA . ILE A 1 102 ? -12.979 -4.113 -2.838 1.00 92.12 102 ILE A CA 1
ATOM 780 C C . ILE A 1 102 ? -13.127 -4.743 -1.448 1.00 92.12 102 ILE A C 1
ATOM 782 O O . ILE A 1 102 ? -13.692 -4.120 -0.548 1.00 92.12 102 ILE A O 1
ATOM 786 N N . ILE A 1 103 ? -12.573 -5.941 -1.238 1.00 92.25 103 ILE A N 1
ATOM 787 C CA . ILE A 1 103 ? -12.578 -6.615 0.067 1.00 92.25 103 ILE A CA 1
ATOM 788 C C . ILE A 1 103 ? -11.853 -5.761 1.115 1.00 92.25 103 ILE A C 1
ATOM 790 O O . ILE A 1 103 ? -12.402 -5.505 2.188 1.00 92.25 103 ILE A O 1
ATOM 794 N N . ALA A 1 104 ? -10.658 -5.259 0.798 1.00 89.56 104 ALA A N 1
ATOM 795 C CA . ALA A 1 104 ? -9.897 -4.371 1.673 1.00 89.56 104 ALA A CA 1
ATOM 796 C C . ALA A 1 104 ? -10.689 -3.108 2.034 1.00 89.56 104 ALA A C 1
ATOM 798 O O . ALA A 1 104 ? -10.704 -2.694 3.193 1.00 89.56 104 ALA A O 1
ATOM 799 N N . TYR A 1 105 ? -11.389 -2.518 1.064 1.00 88.06 105 TYR A N 1
ATOM 800 C CA . TYR A 1 105 ? -12.232 -1.350 1.284 1.00 88.06 105 TYR A CA 1
ATOM 801 C C . TYR A 1 105 ? -13.399 -1.653 2.232 1.00 88.06 105 TYR A C 1
ATOM 803 O O . TYR A 1 105 ? -13.619 -0.907 3.187 1.00 88.06 105 TYR A O 1
ATOM 811 N N . ILE A 1 106 ? -14.114 -2.762 2.020 1.00 88.44 106 ILE A N 1
ATOM 812 C CA . ILE A 1 106 ? -15.248 -3.174 2.861 1.00 88.44 106 ILE A CA 1
ATOM 813 C C . ILE A 1 106 ? -14.787 -3.472 4.293 1.00 88.44 106 ILE A C 1
ATOM 815 O O . ILE A 1 106 ? -15.379 -2.960 5.244 1.00 88.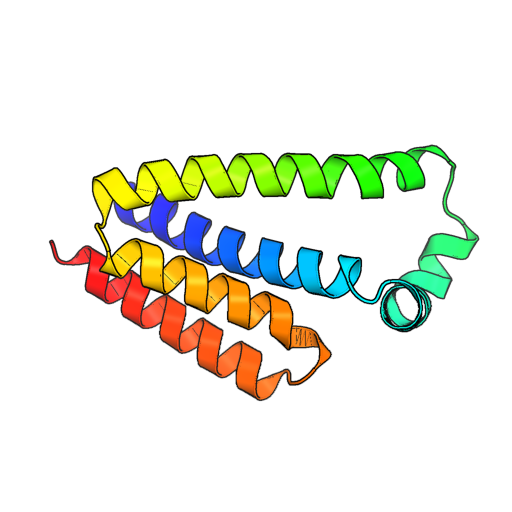44 106 ILE A O 1
ATOM 819 N N . ILE A 1 107 ? -13.705 -4.235 4.473 1.00 86.12 107 ILE A N 1
ATOM 820 C CA . ILE A 1 107 ? -13.130 -4.516 5.802 1.00 86.12 107 ILE A CA 1
ATOM 821 C C . ILE A 1 107 ? -12.678 -3.213 6.463 1.00 86.12 107 ILE A C 1
ATOM 823 O O . ILE A 1 107 ? -12.944 -2.975 7.644 1.00 86.12 107 ILE A O 1
ATOM 827 N N . GLY A 1 108 ? -12.055 -2.338 5.674 1.00 82.31 108 GLY A N 1
ATOM 828 C CA . GLY A 1 108 ? -11.680 -0.994 6.069 1.00 82.31 108 GLY A CA 1
ATOM 829 C C . GLY A 1 108 ? -12.858 -0.199 6.612 1.00 82.31 108 GLY A C 1
ATOM 830 O O . GLY A 1 108 ? -12.706 0.431 7.651 1.00 82.31 108 GLY A O 1
ATOM 831 N N . LEU A 1 109 ? -14.027 -0.272 5.965 1.00 79.94 109 LEU A N 1
ATOM 832 C CA . LEU A 1 109 ? -15.264 0.366 6.419 1.00 79.94 109 LEU A CA 1
ATOM 833 C C . LEU A 1 109 ? -15.829 -0.266 7.696 1.00 79.94 109 LEU A C 1
ATOM 835 O O . LEU A 1 109 ? -16.267 0.455 8.589 1.00 79.94 109 LEU A O 1
ATOM 839 N N . ILE A 1 110 ? -15.817 -1.594 7.810 1.00 79.62 110 ILE A N 1
ATOM 840 C CA . ILE A 1 110 ? -16.340 -2.309 8.987 1.00 79.62 110 ILE A CA 1
ATOM 841 C C . ILE A 1 110 ? -15.490 -2.010 10.226 1.00 79.62 110 ILE A C 1
ATOM 843 O O . ILE A 1 110 ? -16.027 -1.779 11.310 1.00 79.62 110 ILE A O 1
ATOM 847 N N . SER A 1 111 ? -14.170 -1.906 10.054 1.00 74.06 111 SER A N 1
ATOM 848 C CA . SER A 1 111 ? -13.243 -1.482 11.107 1.00 74.06 111 SER A CA 1
ATOM 849 C C . SER A 1 111 ? -13.533 -0.068 11.649 1.00 74.06 111 SER A C 1
ATOM 851 O O . SER A 1 111 ? -12.947 0.305 12.664 1.00 74.06 111 SER A O 1
ATOM 853 N N . LEU A 1 112 ? -14.397 0.731 11.002 1.00 54.88 112 LEU A N 1
ATOM 854 C CA . LEU A 1 112 ? -14.759 2.103 11.402 1.00 54.88 112 LEU A CA 1
ATOM 855 C C . LEU A 1 112 ? -15.922 2.187 12.395 1.00 54.88 112 LEU A C 1
ATOM 857 O O . LEU A 1 112 ? -16.228 3.291 12.837 1.00 54.88 112 LEU A O 1
ATOM 861 N N . LYS A 1 113 ? -16.597 1.076 12.716 1.00 53.66 113 LYS A N 1
ATOM 862 C CA . LYS A 1 113 ? -17.778 1.092 13.601 1.00 53.66 113 LYS A CA 1
ATOM 863 C C . LYS A 1 113 ? -17.467 1.019 15.105 1.00 53.66 113 LYS A C 1
ATOM 865 O O . LYS A 1 113 ? -18.402 1.114 15.892 1.00 53.66 113 LYS A O 1
ATOM 870 N N . LYS A 1 114 ? -16.203 0.862 15.500 1.00 47.44 114 LYS A N 1
ATOM 871 C CA . LYS A 1 114 ? -15.735 0.962 16.894 1.00 47.44 114 LYS A CA 1
ATOM 872 C C . LYS A 1 114 ? -14.827 2.174 17.044 1.00 47.44 114 LYS A C 1
ATOM 874 O O . LYS A 1 114 ? -14.896 2.801 18.117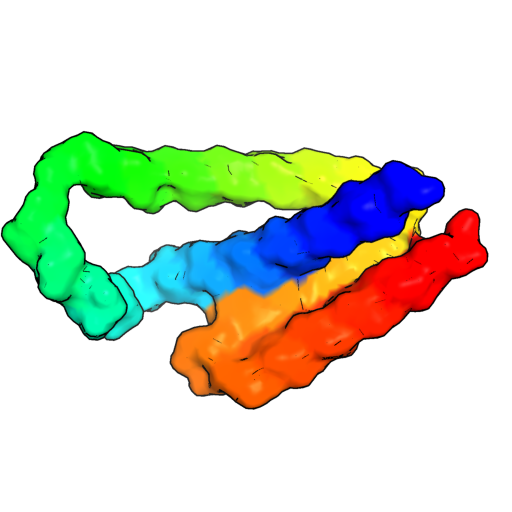 1.00 47.44 114 LYS A O 1
#

Sequence (114 aa):
MASNIIKKFVIGFGFLNGIWLAIGISPEEEIIKFLQPIFSNIHSVLKTLFIILPTLIMIITVLTLIKIYKKGGLIGSGAVVIAFLAGALIFKNIIASFVLLIIAYIIGLISLKK

Secondary structure (DSSP, 8-state):
-HHHHHHHHHHHHHHHHHHHHHHHHSHHHHHHHHHHHHHTT--HHHHHHHHHHHHHHHHHHHHHHHHHHHHHHHHHHHHHHHHHHHHHTTTT-HHHHHHHHHHHHHHHHHTT--

Mean predicted aligned error: 9.99 Å

Solvent-accessible surface area (backbone atoms only — not comparable to full-atom values): 5886 Å² total; per-residue (Å²): 115,70,69,60,54,56,54,53,50,45,33,52,48,25,20,53,49,12,37,52,46,38,49,67,76,46,42,74,71,52,44,49,74,75,33,46,90,57,55,80,73,59,55,75,67,57,60,53,46,67,58,51,50,57,54,52,54,51,53,53,46,55,56,47,49,55,55,36,40,78,74,34,37,73,56,32,45,47,15,26,52,38,10,18,51,14,20,42,30,40,88,82,38,53,67,62,14,53,54,32,37,52,50,15,50,52,42,40,55,60,38,64,78,120

Foldseek 3Di:
DVVLVLLVVLLVLLLVLLLLVLCVVCVPPVCCVPCVVPVVPDDPVVVVVNVVVSVVSVVVNVVSLV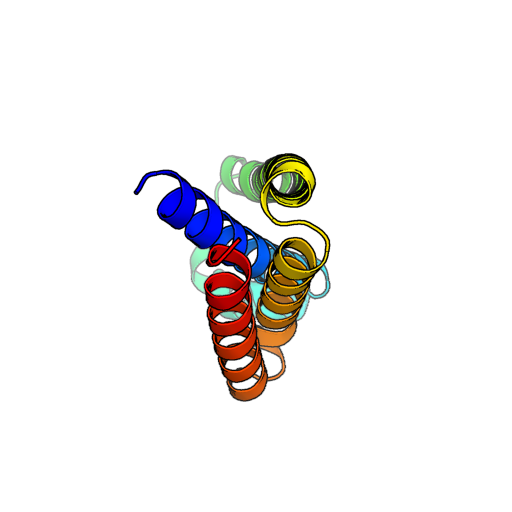VCCVPQNPLSNVLSNLSSPLNNCCVVDVVSSVVSSVVSVVSSVVSPPD

Radius of gyration: 15.73 Å; Cα contacts (8 Å, |Δi|>4): 117; chains: 1; bounding box: 38×24×42 Å